Protein AF-A0A7Y8EEC9-F1 (afdb_monomer)

pLDDT: mean 80.07, std 12.56, range [51.84, 93.88]

Structure (mmCIF, N/CA/C/O backbone):
data_AF-A0A7Y8EEC9-F1
#
_entry.id   AF-A0A7Y8EEC9-F1
#
loop_
_atom_site.group_PDB
_atom_site.id
_atom_site.type_symbol
_atom_site.label_atom_id
_atom_site.label_alt_id
_atom_site.label_comp_id
_atom_site.label_asym_id
_atom_site.label_entity_id
_atom_site.label_seq_id
_atom_site.pdbx_PDB_ins_code
_atom_site.Cartn_x
_atom_site.Cartn_y
_atom_site.Cartn_z
_atom_site.occupancy
_atom_site.B_iso_or_equiv
_atom_site.auth_seq_id
_atom_site.auth_comp_id
_atom_site.auth_asym_id
_atom_site.auth_atom_id
_atom_site.pdbx_PDB_model_num
ATOM 1 N N . MET A 1 1 ? -18.867 3.908 11.105 1.00 51.84 1 MET A N 1
ATOM 2 C CA . MET A 1 1 ? -17.960 4.195 9.961 1.00 51.84 1 MET A CA 1
ATOM 3 C C . MET A 1 1 ? -17.391 5.603 10.105 1.00 51.84 1 MET A C 1
ATOM 5 O O . MET A 1 1 ? -18.136 6.568 9.972 1.00 51.84 1 MET A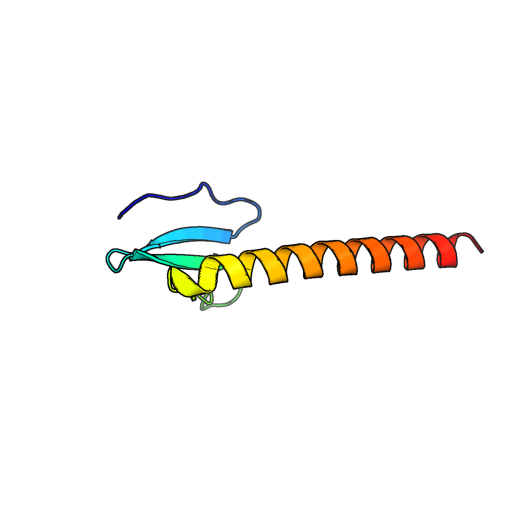 O 1
ATOM 9 N N . VAL A 1 2 ? -16.102 5.722 10.428 1.00 54.25 2 VAL A 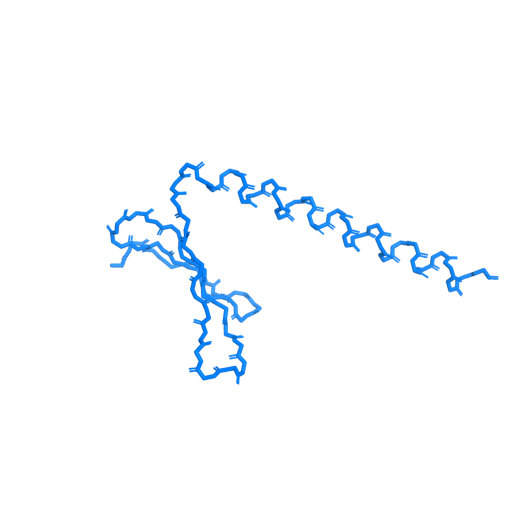N 1
ATOM 10 C CA . VAL A 1 2 ? -15.422 7.010 10.653 1.00 54.25 2 VAL A CA 1
ATOM 11 C C . VAL A 1 2 ? -14.658 7.383 9.377 1.00 54.25 2 VAL A C 1
ATOM 13 O O . VAL A 1 2 ? -13.453 7.250 9.295 1.00 54.25 2 VAL A O 1
ATOM 16 N N . GLY A 1 3 ? -15.371 7.806 8.333 1.00 54.97 3 GLY A N 1
ATOM 17 C CA . GLY A 1 3 ? -14.755 8.276 7.085 1.00 54.97 3 GLY A CA 1
ATOM 18 C C . GLY A 1 3 ? -14.321 7.177 6.102 1.00 54.97 3 GLY A C 1
ATOM 19 O O . GLY A 1 3 ? -13.906 6.078 6.471 1.00 54.97 3 GLY A O 1
ATOM 20 N N . LYS A 1 4 ? -14.443 7.498 4.813 1.00 61.12 4 LYS A N 1
ATOM 21 C CA . LYS A 1 4 ? -14.004 6.684 3.675 1.00 61.12 4 LYS A CA 1
ATOM 22 C C . LYS A 1 4 ? -13.225 7.592 2.731 1.00 61.12 4 LYS A C 1
ATOM 24 O O . LYS A 1 4 ? -13.700 8.680 2.411 1.00 61.12 4 LYS A O 1
ATOM 29 N N . ILE A 1 5 ? -12.045 7.156 2.306 1.00 66.12 5 ILE A N 1
ATOM 30 C CA . ILE A 1 5 ? -11.305 7.808 1.224 1.00 66.12 5 ILE A CA 1
ATOM 31 C C . ILE A 1 5 ? -11.792 7.158 -0.073 1.00 66.12 5 ILE A C 1
ATOM 33 O O . ILE A 1 5 ? -11.940 5.935 -0.134 1.00 66.12 5 ILE A O 1
ATOM 37 N N . GLU A 1 6 ? -12.121 7.961 -1.089 1.00 57.97 6 GLU A N 1
ATOM 38 C CA . GLU A 1 6 ? -12.606 7.415 -2.359 1.00 57.97 6 GLU A CA 1
ATOM 39 C C . GLU A 1 6 ? -11.602 6.408 -2.939 1.00 57.97 6 GLU A C 1
ATOM 41 O O . GLU A 1 6 ? -10.408 6.718 -3.026 1.00 57.97 6 GLU A O 1
ATOM 46 N N . PRO A 1 7 ? -12.064 5.213 -3.348 1.00 59.72 7 PRO A N 1
ATOM 47 C CA . PRO A 1 7 ? -11.183 4.203 -3.900 1.00 59.72 7 PRO A CA 1
ATOM 48 C C . PRO A 1 7 ? -10.571 4.703 -5.208 1.00 59.72 7 PRO A C 1
ATOM 50 O O . PRO A 1 7 ? -11.275 5.079 -6.146 1.00 59.72 7 PRO A O 1
ATOM 53 N N . ARG A 1 8 ? -9.240 4.683 -5.287 1.00 61.28 8 ARG A N 1
ATOM 54 C CA . ARG A 1 8 ? -8.504 4.871 -6.541 1.00 61.28 8 ARG A CA 1
ATOM 55 C C . ARG A 1 8 ? -7.786 3.572 -6.875 1.00 61.28 8 ARG A C 1
ATOM 57 O O . ARG A 1 8 ? -7.192 2.955 -5.999 1.00 61.28 8 ARG A O 1
ATOM 64 N N . PHE A 1 9 ? -7.842 3.170 -8.144 1.00 65.75 9 PHE A N 1
ATOM 65 C CA . PHE A 1 9 ? -7.138 1.990 -8.666 1.00 65.75 9 PHE A CA 1
ATOM 66 C C . PHE A 1 9 ? -7.530 0.642 -8.019 1.00 65.75 9 PHE A C 1
ATOM 68 O O . PHE A 1 9 ? -6.688 -0.241 -7.895 1.00 65.75 9 PHE A O 1
ATOM 75 N N . GLY A 1 10 ? -8.793 0.464 -7.608 1.00 71.81 10 GLY A N 1
ATOM 76 C CA . GLY A 1 10 ? -9.293 -0.823 -7.085 1.00 71.81 10 GLY A CA 1
ATOM 77 C C . GLY A 1 10 ? -8.941 -1.123 -5.619 1.00 71.81 10 GLY A C 1
ATOM 78 O O . GLY A 1 10 ? -9.185 -2.228 -5.140 1.00 71.81 10 GLY A O 1
ATOM 79 N N . ALA A 1 11 ? -8.382 -0.152 -4.891 1.00 78.00 11 ALA A N 1
ATOM 80 C CA . ALA A 1 11 ? -8.172 -0.247 -3.448 1.00 78.00 11 ALA A CA 1
ATOM 81 C C . ALA A 1 11 ? -9.185 0.624 -2.691 1.00 78.00 11 ALA A C 1
ATOM 83 O O . ALA A 1 11 ? -9.327 1.813 -2.974 1.00 78.00 11 ALA A O 1
ATOM 84 N N . GLU A 1 12 ? -9.874 0.040 -1.712 1.00 83.19 12 GLU A N 1
ATOM 85 C CA . GLU A 1 12 ? -10.757 0.732 -0.775 1.00 83.19 12 GLU A CA 1
ATOM 86 C C . GLU A 1 12 ? -10.007 1.020 0.529 1.00 83.19 12 GLU A C 1
ATOM 88 O O . GLU A 1 12 ? -9.465 0.111 1.158 1.00 83.19 12 GLU A O 1
ATOM 93 N N . VAL A 1 13 ? -9.989 2.290 0.943 1.00 84.62 13 VAL A N 1
ATOM 94 C CA . VAL A 1 13 ? -9.314 2.742 2.166 1.00 84.62 13 VAL A CA 1
ATOM 95 C C . VAL A 1 13 ? -10.337 3.356 3.118 1.00 84.62 13 VAL A C 1
ATOM 97 O O . VAL A 1 13 ? -11.090 4.262 2.745 1.00 84.62 13 VAL A O 1
ATOM 100 N N . TYR A 1 14 ? -10.376 2.872 4.357 1.00 86.19 14 TYR A N 1
ATOM 101 C CA . TYR A 1 14 ? -11.333 3.321 5.370 1.00 86.19 14 TYR A CA 1
ATOM 102 C C . TYR A 1 14 ? -10.752 3.250 6.782 1.00 86.19 14 TYR A C 1
ATOM 104 O O . TYR A 1 14 ? -9.787 2.530 7.027 1.00 86.19 14 TYR A O 1
ATOM 112 N N . ILE A 1 15 ? -11.358 3.981 7.721 1.00 87.75 15 ILE A N 1
ATOM 113 C CA . ILE A 1 15 ? -11.004 3.907 9.144 1.00 87.75 15 ILE A CA 1
ATOM 114 C C . ILE A 1 15 ? -12.065 3.073 9.866 1.00 87.75 15 ILE A C 1
ATOM 116 O O . ILE A 1 15 ? -13.274 3.322 9.772 1.00 87.75 15 ILE A O 1
ATOM 120 N N . SER A 1 16 ? -11.605 2.041 10.568 1.00 87.31 16 SER A N 1
ATOM 121 C CA . SER A 1 16 ? -12.453 1.169 11.381 1.00 87.31 16 SER A CA 1
ATOM 122 C C . SER A 1 16 ? -12.973 1.885 12.635 1.00 87.31 16 SER A C 1
ATOM 124 O O . SER A 1 16 ? -12.469 2.929 13.040 1.00 87.31 16 SER A O 1
ATOM 126 N N . GLU A 1 17 ? -13.969 1.307 13.304 1.00 86.19 17 GLU A N 1
ATOM 127 C CA . GLU A 1 17 ? -14.493 1.860 14.566 1.00 86.19 17 GLU A CA 1
ATOM 128 C C . GLU A 1 17 ? -13.475 1.810 15.713 1.00 86.19 17 GLU A C 1
ATOM 130 O O . GLU A 1 17 ? -13.572 2.592 16.653 1.00 86.19 17 GLU A O 1
ATOM 135 N N . ALA A 1 18 ? -12.466 0.943 15.602 1.00 87.06 18 ALA A N 1
ATOM 136 C CA . ALA A 1 18 ? -11.336 0.874 16.522 1.00 87.06 18 ALA A CA 1
ATOM 137 C C . ALA A 1 18 ? -10.241 1.922 16.227 1.00 87.06 18 ALA A C 1
ATOM 139 O O . ALA A 1 18 ? -9.208 1.909 16.887 1.00 87.06 18 ALA A O 1
ATOM 140 N N . GLY A 1 19 ? -10.429 2.798 15.231 1.00 85.25 19 GLY A N 1
ATOM 141 C CA . GLY A 1 19 ? -9.455 3.829 14.850 1.00 85.25 19 GLY A CA 1
ATOM 142 C C . GLY A 1 19 ? -8.320 3.343 13.941 1.00 85.25 19 GLY A C 1
ATOM 143 O O . GLY A 1 19 ? -7.472 4.139 13.557 1.00 85.25 19 GLY A O 1
ATOM 144 N N . ASN A 1 20 ? -8.307 2.065 13.551 1.00 88.88 20 ASN A N 1
ATOM 145 C CA . ASN A 1 20 ? -7.288 1.529 12.642 1.00 88.88 20 ASN A CA 1
ATOM 146 C C . ASN A 1 20 ? -7.571 1.923 11.190 1.00 88.88 20 ASN A C 1
ATOM 148 O O . ASN A 1 20 ? -8.736 1.934 10.773 1.00 88.88 20 ASN A O 1
ATOM 152 N N . ILE A 1 21 ? -6.508 2.150 10.418 1.00 88.25 21 ILE A N 1
ATOM 153 C CA . ILE A 1 21 ? -6.579 2.348 8.970 1.00 88.25 21 ILE A CA 1
ATOM 154 C C . ILE A 1 21 ? -6.634 0.977 8.297 1.00 88.25 21 ILE A C 1
ATOM 156 O O . ILE A 1 21 ? -5.797 0.112 8.549 1.00 88.25 21 ILE A O 1
ATOM 160 N N . CYS A 1 22 ? -7.620 0.776 7.430 1.00 89.00 22 CYS A N 1
ATOM 161 C CA . CYS A 1 22 ? -7.819 -0.461 6.692 1.00 89.00 22 CYS A CA 1
ATOM 162 C C . CYS A 1 22 ? -7.683 -0.213 5.189 1.00 89.00 22 CYS A C 1
ATOM 164 O O . CYS A 1 22 ? -8.287 0.719 4.655 1.00 89.00 22 CYS A O 1
ATOM 166 N N . ILE A 1 23 ? -6.925 -1.073 4.510 1.00 88.19 23 ILE A N 1
ATOM 167 C CA . ILE A 1 23 ? -6.764 -1.068 3.054 1.00 88.19 23 ILE A CA 1
ATOM 168 C C . ILE A 1 23 ? -7.238 -2.418 2.531 1.00 88.19 23 ILE A C 1
ATOM 170 O O . ILE A 1 23 ? -6.635 -3.452 2.813 1.00 88.19 23 ILE A O 1
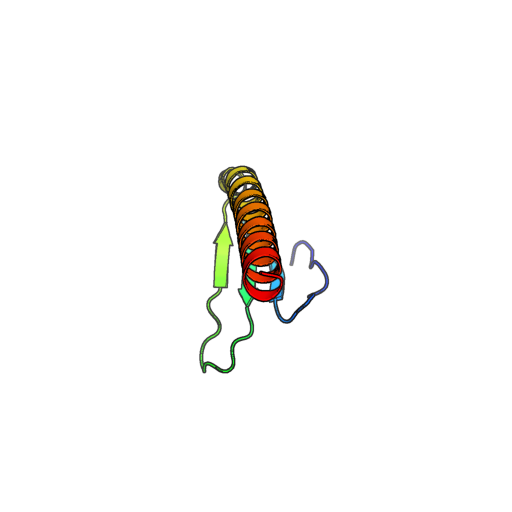ATOM 174 N N . LYS A 1 24 ? -8.321 -2.408 1.762 1.00 86.38 24 LYS A N 1
ATOM 175 C CA . LYS A 1 24 ? -8.850 -3.580 1.072 1.00 86.38 24 LYS A CA 1
ATOM 176 C C . LYS A 1 24 ? -8.504 -3.465 -0.404 1.00 86.38 24 LYS A C 1
ATOM 178 O O . LYS A 1 24 ? -8.899 -2.501 -1.052 1.00 86.38 24 LYS A O 1
ATOM 183 N N . GLN A 1 25 ? -7.790 -4.446 -0.939 1.00 78.38 25 GLN A N 1
ATOM 184 C CA . GLN A 1 25 ? -7.463 -4.485 -2.361 1.00 78.38 25 GLN A CA 1
ATOM 185 C C . GLN A 1 25 ? -8.375 -5.489 -3.062 1.00 78.38 25 GLN A C 1
ATOM 187 O O . GLN A 1 25 ? -8.342 -6.677 -2.740 1.00 78.38 25 GLN A O 1
ATOM 192 N N . GLU A 1 26 ? -9.197 -5.024 -4.004 1.00 70.88 26 GLU A N 1
ATOM 193 C CA . GLU A 1 26 ? -9.954 -5.936 -4.859 1.00 70.88 26 GLU A CA 1
ATOM 194 C C . GLU A 1 26 ? -8.973 -6.646 -5.796 1.00 70.88 26 GLU A C 1
ATOM 196 O O . GLU A 1 26 ? -8.413 -6.060 -6.719 1.00 70.88 26 GLU A O 1
ATOM 201 N N . GLN A 1 27 ? -8.725 -7.920 -5.514 1.00 67.19 27 GLN A N 1
ATOM 202 C CA . GLN A 1 27 ? -8.125 -8.855 -6.457 1.00 67.19 27 GLN A CA 1
ATOM 203 C C . GLN A 1 27 ? -9.229 -9.800 -6.938 1.00 67.19 27 GLN A C 1
ATOM 205 O O . GLN A 1 27 ? -10.142 -10.093 -6.168 1.00 67.19 27 GLN A O 1
ATOM 210 N N . ASP A 1 28 ? -9.109 -10.348 -8.152 1.00 66.94 28 ASP A N 1
ATOM 211 C CA . ASP A 1 28 ? -9.996 -11.392 -8.719 1.00 66.94 28 ASP A CA 1
ATOM 212 C C . ASP A 1 28 ? -10.011 -12.719 -7.911 1.00 66.94 28 ASP A C 1
ATOM 214 O O . ASP A 1 28 ? -10.490 -13.760 -8.367 1.00 66.94 28 ASP A O 1
ATOM 218 N N . MET A 1 29 ? -9.469 -12.716 -6.693 1.00 62.31 29 MET A N 1
ATOM 219 C CA . MET A 1 29 ? -9.531 -13.822 -5.751 1.00 62.31 29 MET A CA 1
ATOM 220 C C . MET A 1 29 ? -10.855 -13.818 -4.980 1.00 62.31 29 MET A C 1
ATOM 222 O O . MET A 1 29 ? -11.444 -12.777 -4.702 1.00 62.31 29 MET A O 1
ATOM 226 N N . ARG A 1 30 ? -11.306 -15.011 -4.568 1.00 63.38 30 ARG A N 1
ATOM 227 C CA . ARG A 1 30 ? -12.533 -15.188 -3.764 1.00 63.38 30 ARG A CA 1
ATOM 228 C C . ARG A 1 30 ? -12.511 -14.439 -2.427 1.00 63.38 30 ARG A C 1
ATOM 230 O O . ARG A 1 30 ? -13.579 -14.160 -1.894 1.00 63.38 30 ARG A O 1
ATOM 237 N N . GLU A 1 31 ? -11.329 -14.123 -1.903 1.00 65.94 31 GLU A N 1
ATOM 238 C CA . GLU A 1 31 ? -11.143 -13.341 -0.682 1.00 65.94 31 GLU A CA 1
ATOM 239 C C . GLU A 1 31 ? -10.142 -12.214 -0.946 1.00 65.94 31 GLU A C 1
ATOM 241 O O . GLU A 1 31 ? -8.998 -12.454 -1.331 1.00 65.94 31 GLU A O 1
ATOM 246 N N . SER A 1 32 ? -10.588 -10.972 -0.758 1.00 69.56 32 SER A N 1
ATOM 247 C CA . SER A 1 32 ? -9.731 -9.791 -0.834 1.00 69.56 32 SER A CA 1
ATOM 248 C C . SER A 1 32 ? -9.009 -9.608 0.503 1.00 69.56 32 SER A C 1
ATOM 250 O O . SER A 1 32 ? -9.692 -9.400 1.513 1.00 69.56 32 SER A O 1
ATOM 252 N N . PRO A 1 33 ? -7.668 -9.659 0.553 1.00 78.12 33 PRO A N 1
ATOM 253 C CA . PRO A 1 33 ? -6.946 -9.400 1.789 1.00 78.12 33 PRO A CA 1
ATOM 254 C C . PRO A 1 33 ? -7.210 -7.963 2.262 1.00 78.12 33 PRO A C 1
ATOM 256 O O . PRO A 1 33 ? -7.183 -7.014 1.472 1.00 78.12 33 PRO A O 1
ATOM 259 N N . ILE A 1 34 ? -7.480 -7.814 3.561 1.00 86.62 34 ILE A N 1
ATOM 260 C CA . ILE A 1 34 ? -7.603 -6.515 4.227 1.00 86.62 34 ILE A CA 1
ATOM 261 C C . ILE A 1 34 ? -6.341 -6.314 5.055 1.00 86.62 34 ILE A C 1
ATOM 263 O O . ILE A 1 34 ? -6.077 -7.067 5.990 1.00 86.62 34 ILE A O 1
ATOM 267 N N . LEU A 1 35 ? -5.573 -5.290 4.709 1.00 88.44 35 LEU A N 1
ATOM 268 C CA . LEU A 1 35 ? -4.449 -4.828 5.508 1.00 88.44 35 LEU A CA 1
ATOM 269 C C . LEU A 1 35 ? -4.982 -3.884 6.585 1.00 88.44 35 LEU A C 1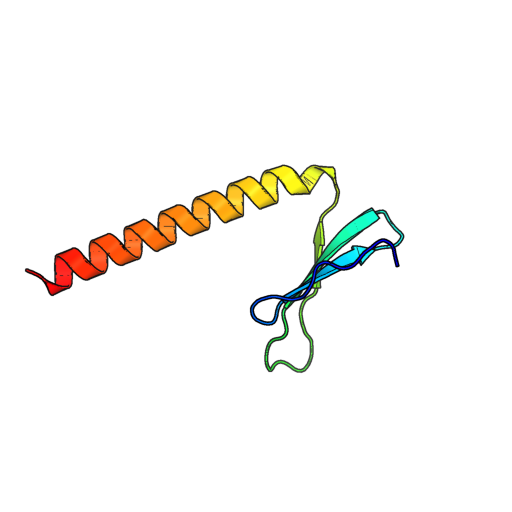
ATOM 271 O O . LEU A 1 35 ? -5.814 -3.023 6.293 1.00 88.44 35 LEU A O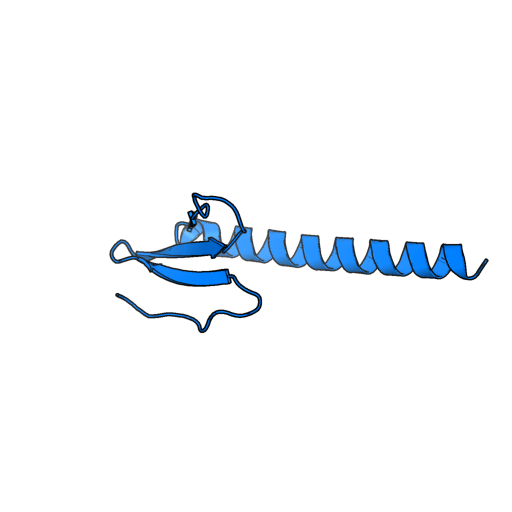 1
ATOM 275 N N . ILE A 1 36 ? -4.524 -4.052 7.822 1.00 90.50 36 ILE A N 1
ATOM 276 C CA . ILE A 1 36 ? -4.956 -3.260 8.977 1.00 90.50 36 ILE A CA 1
ATOM 277 C C . ILE A 1 36 ? -3.711 -2.658 9.614 1.00 90.50 36 ILE A C 1
ATOM 279 O O . ILE A 1 36 ? -2.768 -3.387 9.904 1.00 90.50 36 ILE A O 1
ATOM 283 N N . PHE A 1 37 ? -3.737 -1.349 9.838 1.00 91.31 37 PHE A N 1
ATOM 284 C CA . PHE A 1 37 ? -2.639 -0.586 10.416 1.00 91.31 37 PHE A CA 1
ATOM 285 C C . PHE A 1 37 ? -3.132 0.197 11.627 1.00 91.31 37 PHE A C 1
ATOM 287 O O . PHE A 1 37 ? -4.163 0.879 11.567 1.00 91.31 37 PHE A O 1
ATOM 294 N N . HIS A 1 38 ? -2.385 0.116 12.720 1.00 92.69 38 HIS A N 1
ATOM 295 C CA . HIS A 1 38 ? -2.566 0.990 13.869 1.00 92.69 38 HIS A CA 1
ATOM 296 C C . HIS A 1 38 ? -2.042 2.396 13.562 1.00 92.69 38 HIS A C 1
ATOM 298 O O . HIS A 1 38 ? -1.166 2.568 12.719 1.00 92.69 38 HIS A O 1
ATOM 304 N N . GLU A 1 39 ? -2.543 3.406 14.278 1.00 87.69 39 GLU A N 1
ATOM 305 C CA . GLU A 1 39 ? -2.136 4.812 14.106 1.00 87.69 39 GLU A CA 1
ATOM 306 C C . GLU A 1 39 ? -0.608 4.992 14.137 1.00 87.69 39 GLU A C 1
ATOM 308 O O . GLU A 1 39 ? -0.036 5.653 13.277 1.00 87.69 39 GLU A O 1
ATOM 313 N N . GLN A 1 40 ? 0.063 4.311 15.068 1.00 91.94 40 GLN A N 1
ATOM 314 C CA . GLN A 1 40 ? 1.521 4.341 15.227 1.00 91.94 40 GLN A CA 1
ATOM 315 C C . GLN A 1 40 ? 2.311 3.719 14.060 1.00 91.94 40 GLN A C 1
ATOM 317 O O . GLN A 1 40 ? 3.516 3.924 13.965 1.00 91.94 40 GLN A O 1
ATOM 322 N N . GLU A 1 41 ? 1.664 2.939 13.191 1.00 91.12 41 GLU A N 1
ATOM 323 C CA . GLU A 1 41 ? 2.295 2.274 12.042 1.00 91.12 41 GLU A CA 1
ATOM 324 C C . GLU A 1 41 ? 2.128 3.078 10.744 1.00 91.12 41 GLU A C 1
ATOM 326 O O . GLU A 1 41 ? 2.738 2.750 9.725 1.00 91.12 41 GLU A O 1
ATOM 331 N N . VAL A 1 42 ? 1.304 4.132 10.762 1.00 86.88 42 VAL A N 1
ATOM 332 C CA . VAL A 1 42 ? 0.941 4.899 9.562 1.00 86.88 42 VAL A CA 1
ATOM 333 C C . VAL A 1 42 ? 2.145 5.635 8.985 1.00 86.88 42 VAL A C 1
ATOM 335 O O . VAL A 1 42 ? 2.351 5.595 7.773 1.00 86.88 42 VAL A O 1
ATOM 338 N N . ASP A 1 43 ? 2.970 6.250 9.830 1.00 90.38 43 ASP A N 1
ATOM 339 C CA . ASP A 1 43 ? 4.170 6.959 9.376 1.00 90.38 43 ASP A CA 1
ATOM 340 C C . ASP A 1 43 ? 5.162 5.996 8.709 1.00 90.38 43 ASP A C 1
ATOM 342 O O . ASP A 1 43 ? 5.642 6.256 7.605 1.00 90.38 43 ASP A O 1
ATOM 346 N N . SER A 1 44 ? 5.381 4.819 9.305 1.00 91.94 44 SER A N 1
ATOM 347 C CA . SER A 1 44 ? 6.228 3.775 8.718 1.00 91.94 44 SER A CA 1
ATOM 348 C C . SER A 1 44 ? 5.667 3.238 7.398 1.00 91.94 44 SER A C 1
ATOM 350 O O . SER A 1 44 ? 6.423 2.990 6.458 1.00 91.94 44 SER A O 1
ATOM 352 N N . LEU A 1 45 ? 4.343 3.091 7.280 1.00 88.19 45 LEU A N 1
ATOM 353 C CA . LEU A 1 45 ? 3.701 2.728 6.014 1.00 88.19 45 LEU A CA 1
ATOM 354 C C . LEU A 1 45 ? 3.959 3.790 4.934 1.00 88.19 45 LEU A C 1
ATOM 356 O O . LEU A 1 45 ? 4.265 3.443 3.793 1.00 88.19 45 LEU A O 1
ATOM 360 N N . ILE A 1 46 ? 3.857 5.076 5.277 1.00 88.75 46 ILE A N 1
ATOM 361 C CA . ILE A 1 46 ? 4.120 6.181 4.345 1.00 88.75 46 ILE A CA 1
ATOM 362 C C . ILE A 1 46 ? 5.576 6.150 3.866 1.00 88.75 46 ILE A C 1
ATOM 364 O O . ILE A 1 46 ? 5.823 6.285 2.665 1.00 88.75 46 ILE A O 1
ATOM 368 N N . GLU A 1 47 ? 6.532 5.941 4.771 1.00 93.88 47 GLU A N 1
ATOM 369 C CA . GLU A 1 47 ? 7.954 5.817 4.430 1.00 93.88 47 GLU A CA 1
ATOM 370 C C . GLU A 1 47 ? 8.207 4.666 3.450 1.00 93.88 47 GLU A C 1
ATOM 372 O O . GLU A 1 47 ? 8.825 4.874 2.403 1.00 93.88 47 GLU A O 1
ATOM 377 N N . LEU A 1 48 ? 7.654 3.480 3.726 1.00 92.19 48 LEU A N 1
ATOM 378 C CA . LEU A 1 48 ? 7.784 2.311 2.852 1.00 92.19 48 LEU A CA 1
ATOM 379 C C . LEU A 1 48 ? 7.181 2.550 1.463 1.00 92.19 48 LEU A C 1
ATOM 381 O O . LEU A 1 48 ? 7.788 2.196 0.453 1.00 92.19 48 LEU A O 1
ATOM 385 N N . LEU A 1 49 ? 6.003 3.176 1.387 1.00 88.62 49 LEU A N 1
ATOM 386 C CA . LEU A 1 49 ? 5.354 3.485 0.110 1.00 88.62 49 LEU A CA 1
ATOM 387 C C . LEU A 1 49 ? 6.143 4.515 -0.707 1.00 88.62 49 LEU A C 1
ATOM 389 O O . LEU A 1 49 ? 6.183 4.428 -1.936 1.00 88.62 49 LEU A O 1
ATOM 393 N N . ASN A 1 50 ? 6.769 5.488 -0.045 1.00 92.69 50 ASN A N 1
ATOM 394 C CA . ASN A 1 50 ? 7.637 6.452 -0.712 1.00 92.69 50 ASN A CA 1
ATOM 395 C C . ASN A 1 50 ? 8.913 5.788 -1.235 1.00 92.69 50 ASN A C 1
ATOM 397 O O . ASN A 1 50 ? 9.288 6.047 -2.377 1.00 92.69 50 ASN A O 1
ATOM 401 N N . GLN A 1 51 ? 9.527 4.895 -0.456 1.00 93.62 51 GLN A N 1
ATOM 402 C CA . GLN A 1 51 ? 10.691 4.134 -0.906 1.00 93.62 51 GLN A CA 1
ATOM 403 C C . GLN A 1 51 ? 10.345 3.260 -2.119 1.00 93.62 51 GLN A C 1
ATOM 405 O O . GLN A 1 51 ? 10.999 3.363 -3.150 1.00 93.62 51 GLN A O 1
ATOM 410 N N . ALA A 1 52 ? 9.245 2.506 -2.058 1.00 88.88 52 ALA A N 1
ATOM 411 C CA . ALA A 1 52 ? 8.799 1.665 -3.169 1.00 88.88 52 ALA A CA 1
ATOM 412 C C . ALA A 1 52 ? 8.536 2.469 -4.459 1.00 88.88 52 ALA A C 1
ATOM 414 O O . ALA A 1 52 ? 8.796 1.991 -5.562 1.00 88.88 52 ALA A O 1
ATOM 415 N N . LYS A 1 53 ? 8.035 3.708 -4.344 1.00 90.88 53 LYS A N 1
ATOM 416 C CA . LYS A 1 53 ? 7.874 4.613 -5.494 1.00 90.88 53 LYS A CA 1
ATOM 417 C C . LYS A 1 53 ? 9.207 5.029 -6.111 1.00 90.88 53 LYS A C 1
ATOM 419 O O . LYS A 1 53 ? 9.278 5.137 -7.333 1.00 90.88 53 LYS A O 1
ATOM 424 N N . LEU A 1 54 ? 10.212 5.312 -5.282 1.00 92.25 54 LEU A N 1
ATOM 425 C CA . LEU A 1 54 ? 11.550 5.676 -5.748 1.00 92.25 54 LEU A CA 1
ATOM 426 C C . LEU A 1 54 ? 12.211 4.494 -6.455 1.00 92.25 54 LEU A C 1
ATOM 428 O O . LEU A 1 54 ? 12.707 4.665 -7.565 1.00 92.25 54 LEU A O 1
ATOM 432 N N . ASP A 1 55 ? 12.126 3.304 -5.863 1.00 92.62 55 ASP A N 1
ATOM 433 C CA . ASP A 1 55 ? 12.692 2.080 -6.432 1.00 92.62 55 ASP A CA 1
ATOM 434 C C . ASP A 1 55 ? 12.068 1.774 -7.804 1.00 92.62 55 ASP A C 1
ATOM 436 O O . ASP A 1 55 ? 12.781 1.578 -8.785 1.00 92.62 55 ASP A O 1
ATOM 440 N N . LEU A 1 56 ? 10.736 1.865 -7.922 1.00 91.25 56 LEU A N 1
ATOM 441 C CA . LEU A 1 56 ? 10.031 1.659 -9.193 1.00 91.25 56 LEU A CA 1
ATOM 442 C C . LEU A 1 56 ? 10.417 2.696 -10.264 1.00 91.25 56 LEU A C 1
ATOM 444 O O . LEU A 1 56 ? 10.439 2.392 -11.458 1.00 91.25 56 LEU A O 1
ATOM 448 N N . ALA A 1 57 ? 10.662 3.945 -9.863 1.00 90.38 57 ALA A N 1
ATOM 449 C CA . ALA A 1 57 ? 11.090 4.991 -10.786 1.00 90.38 57 ALA A CA 1
ATOM 450 C C . ALA A 1 57 ? 12.516 4.737 -11.296 1.00 90.38 57 ALA A C 1
ATOM 452 O O . ALA A 1 57 ? 12.772 4.915 -12.487 1.00 90.38 57 ALA A O 1
ATOM 453 N N . GLU A 1 58 ? 13.414 4.281 -10.423 1.00 91.19 58 GLU A N 1
ATOM 454 C CA . GLU A 1 58 ? 14.784 3.933 -10.795 1.00 91.19 58 GLU A CA 1
ATOM 455 C C . GLU A 1 58 ? 14.825 2.701 -11.704 1.00 91.19 58 GLU A C 1
ATOM 457 O O . GLU A 1 58 ? 15.495 2.727 -12.734 1.00 91.19 58 GLU A O 1
ATOM 462 N N . GLU A 1 59 ? 14.046 1.659 -11.402 1.00 87.88 59 GLU A N 1
ATOM 463 C CA . GLU A 1 59 ? 13.920 0.479 -12.266 1.00 87.88 59 GLU A CA 1
ATOM 464 C C . GLU A 1 59 ? 13.473 0.854 -13.685 1.00 87.88 59 GLU A C 1
ATOM 466 O O . GLU A 1 59 ? 14.034 0.365 -14.668 1.00 87.88 59 GLU A O 1
ATOM 471 N N . ARG A 1 60 ? 12.495 1.762 -13.808 1.00 88.44 60 ARG A N 1
ATOM 472 C CA . ARG A 1 60 ? 12.035 2.268 -15.111 1.00 88.44 60 ARG A CA 1
ATOM 473 C C . ARG A 1 60 ? 13.126 3.044 -15.839 1.00 88.44 60 ARG A C 1
ATOM 475 O O . ARG A 1 60 ? 13.324 2.813 -17.026 1.00 88.44 60 ARG A O 1
ATOM 482 N N . ARG A 1 61 ? 13.857 3.911 -15.132 1.00 87.50 61 ARG A N 1
ATOM 483 C CA . ARG A 1 61 ? 14.970 4.681 -15.706 1.00 87.50 61 ARG A CA 1
ATOM 484 C C . ARG A 1 61 ? 16.065 3.761 -16.250 1.00 87.50 61 ARG A C 1
ATOM 486 O O . ARG A 1 61 ? 16.532 3.961 -17.364 1.00 87.50 61 ARG A O 1
ATOM 493 N N . VAL A 1 62 ? 16.437 2.730 -15.490 1.00 84.69 62 VAL A N 1
ATOM 494 C CA . VAL A 1 62 ? 17.443 1.739 -15.901 1.00 84.69 62 VAL A CA 1
ATOM 495 C C . VAL A 1 62 ? 16.963 0.915 -17.101 1.00 84.69 62 VAL A C 1
ATOM 497 O O . VAL A 1 62 ? 17.754 0.623 -17.996 1.00 84.69 62 VAL A O 1
ATOM 500 N N . ALA A 1 63 ? 15.680 0.542 -17.151 1.00 80.81 63 ALA A N 1
ATOM 501 C CA . ALA A 1 63 ? 15.112 -0.167 -18.298 1.00 80.81 63 ALA A CA 1
ATOM 50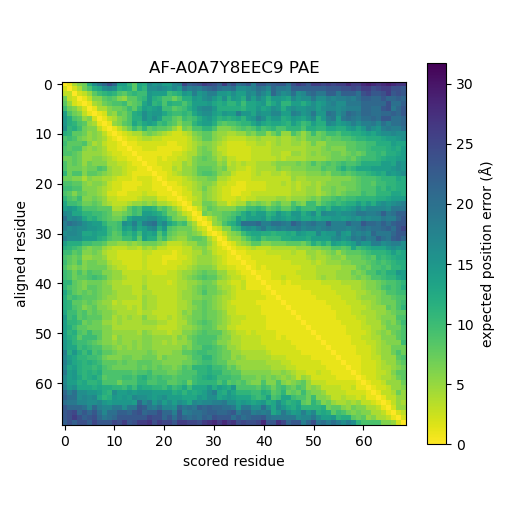2 C C . ALA A 1 63 ? 15.144 0.691 -19.578 1.00 80.81 63 ALA A C 1
ATOM 504 O O . ALA A 1 63 ? 15.569 0.208 -20.623 1.00 80.81 63 ALA A O 1
ATOM 505 N N . GLU A 1 64 ? 14.779 1.972 -19.483 1.00 82.31 64 GLU A N 1
ATOM 506 C CA . GLU A 1 64 ? 14.816 2.916 -20.609 1.00 82.31 64 GLU A CA 1
ATOM 507 C C . GLU A 1 64 ? 16.249 3.197 -21.099 1.00 82.31 64 GLU A C 1
ATOM 509 O O . GLU A 1 64 ? 16.478 3.294 -22.304 1.00 82.31 64 GLU A O 1
ATOM 514 N N . GLU A 1 65 ? 17.231 3.286 -20.192 1.00 69.88 65 GLU A N 1
ATOM 515 C CA . GLU A 1 65 ? 18.649 3.449 -20.551 1.00 69.88 65 GLU A CA 1
ATOM 516 C C . GLU A 1 65 ? 19.239 2.203 -21.231 1.00 69.88 65 GLU A C 1
ATOM 518 O O . GLU A 1 65 ? 20.090 2.341 -22.109 1.00 69.88 65 GLU A O 1
ATOM 523 N N . ASN A 1 66 ? 18.788 0.998 -20.863 1.00 62.78 66 ASN A N 1
ATOM 524 C CA . ASN A 1 66 ? 19.236 -0.251 -21.487 1.00 62.78 66 ASN A CA 1
ATOM 525 C C . ASN A 1 66 ? 18.595 -0.507 -22.858 1.00 62.78 66 ASN A C 1
ATOM 527 O O . ASN A 1 66 ? 19.258 -1.068 -23.721 1.00 62.78 66 ASN A O 1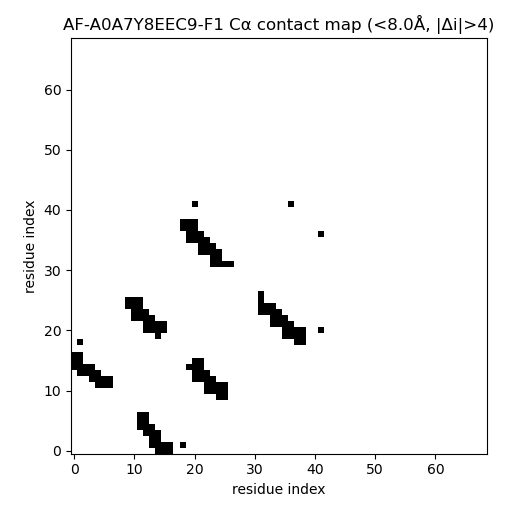
ATOM 531 N N . ASP A 1 67 ? 17.343 -0.097 -23.078 1.00 66.19 67 ASP A N 1
ATOM 532 C CA . ASP A 1 67 ? 16.682 -0.215 -24.388 1.00 66.19 67 ASP A CA 1
ATOM 533 C C . ASP A 1 67 ? 17.197 0.823 -25.409 1.00 66.19 67 ASP A C 1
ATOM 535 O O . ASP A 1 67 ? 17.043 0.645 -26.619 1.00 66.19 67 ASP A O 1
ATOM 539 N N . ALA A 1 68 ? 17.802 1.920 -24.936 1.00 63.44 68 ALA A N 1
ATOM 540 C CA . ALA A 1 68 ? 18.348 2.994 -25.769 1.00 63.44 68 ALA A CA 1
ATOM 541 C C . ALA A 1 68 ? 19.822 2.799 -26.193 1.00 63.44 68 ALA A C 1
ATOM 543 O O . ALA A 1 68 ? 20.334 3.622 -26.959 1.00 63.44 68 ALA A O 1
ATOM 544 N N . ASN A 1 69 ? 20.494 1.749 -25.707 1.00 51.88 69 ASN A N 1
ATOM 545 C CA . ASN A 1 69 ? 21.914 1.436 -25.941 1.00 51.88 69 ASN A CA 1
ATOM 546 C C . ASN A 1 69 ? 22.081 0.144 -26.753 1.00 51.88 69 ASN A C 1
ATOM 548 O O . ASN A 1 69 ? 22.981 0.112 -27.624 1.00 51.88 69 ASN A O 1
#

Organism: NCBI:txid515393

Nearest PDB structures (foldseek):
  2w9j-assembly1_A  TM=7.145E-01  e=3.939E+00  Schizosaccharomyces pombe
  5dmb-assembly1_D  TM=4.268E-01  e=1.417E+00  Geobacillus thermodenitrificans
  6jwp-a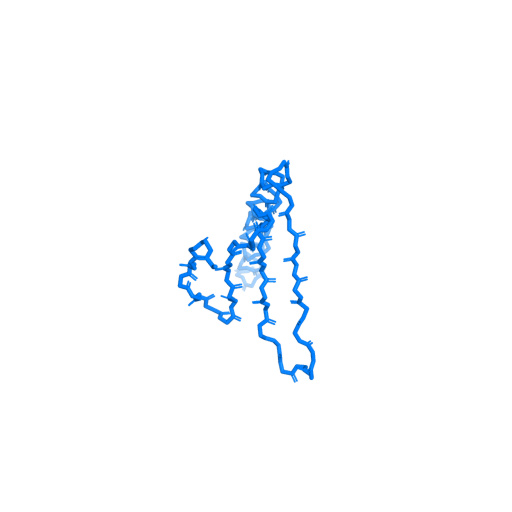ssembly1_B  TM=4.587E-01  e=5.086E+00  Saccharomyces cerevisiae S288C
  7r5j-assembly1_K0  TM=5.400E-01  e=6.567E+00  Homo sapiens

Solvent-accessible surface area (backbone 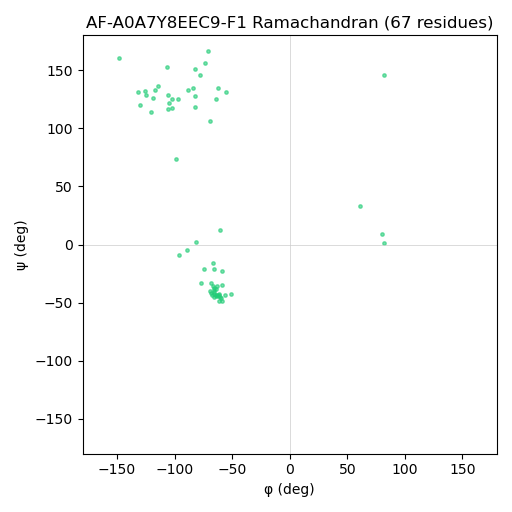atoms only — not comparable to full-atom values): 4056 Å² total; per-residue (Å²): 127,62,61,70,53,83,62,61,94,58,32,44,38,36,30,44,89,86,63,27,44,33,42,34,42,72,52,102,52,100,68,55,63,67,48,77,38,52,72,90,45,48,66,60,51,51,52,52,54,52,49,53,52,52,53,55,51,51,54,50,51,54,50,55,56,59,76,74,107

Sequence (69 aa):
MVGKIEPRFGAEVYISEAGNICIKQEQDMRESPILIFHEQEVDSLIELLNQAKLDLAEERRVAEENDAN

Foldseek 3Di:
DQDWDDDDPQWTWDADPVRWIWIWHDDPDPDTDIDTGDPVCVVVVVVVVVVVVVVVVVVVVVVVVVVVD

Radius of gyration: 16.31 Å; Cα contacts (8 Å, |Δi|>4): 70; chains: 1; bounding box: 40×24×42 Å

Secondary structure (DSSP, 8-state):
---EEEEETTEEEEE-TTS-EEEEE--SSSS--EEEE-GGGHHHHHHHHHHHHHHHHHHHHHHHHHHT-

Mean predicted aligned error: 8.4 Å